Protein AF-A0A521CBW0-F1 (afdb_monomer_lite)

Structure (mmCIF, N/CA/C/O backbone):
data_AF-A0A521CBW0-F1
#
_entry.id   AF-A0A521CBW0-F1
#
loop_
_atom_site.group_PDB
_atom_site.id
_atom_site.type_symbol
_atom_site.label_atom_id
_atom_site.label_alt_id
_atom_site.label_comp_id
_atom_site.label_asym_id
_atom_site.label_entity_id
_atom_site.label_seq_id
_atom_site.pdbx_PDB_ins_code
_atom_site.Cartn_x
_atom_site.Cartn_y
_atom_site.Cartn_z
_atom_site.occupancy
_atom_site.B_iso_or_equiv
_atom_site.auth_seq_id
_atom_site.auth_comp_id
_atom_site.auth_asym_id
_atom_site.auth_atom_id
_atom_site.pdbx_PDB_model_num
ATOM 1 N N . MET A 1 1 ? 4.852 -18.136 -28.864 1.00 47.12 1 MET A N 1
ATOM 2 C CA . MET A 1 1 ? 5.619 -16.876 -28.947 1.00 47.12 1 MET A CA 1
ATOM 3 C C . MET A 1 1 ? 5.146 -16.005 -27.803 1.00 47.12 1 MET A C 1
ATOM 5 O O . MET A 1 1 ? 3.948 -15.796 -27.708 1.00 47.12 1 MET A O 1
ATOM 9 N N . ILE A 1 2 ? 6.041 -15.620 -26.893 1.00 53.53 2 ILE A N 1
ATOM 10 C CA . ILE A 1 2 ? 5.697 -14.747 -25.764 1.00 53.53 2 ILE A CA 1
ATOM 11 C C . ILE A 1 2 ? 5.476 -13.354 -26.351 1.00 53.53 2 ILE A C 1
ATOM 13 O O . ILE A 1 2 ? 6.396 -12.798 -26.958 1.00 53.53 2 ILE A O 1
ATOM 17 N N . ASP A 1 3 ? 4.250 -12.843 -26.247 1.00 65.38 3 ASP A N 1
ATOM 18 C CA . ASP A 1 3 ? 3.989 -11.449 -26.569 1.00 65.38 3 ASP A CA 1
ATOM 19 C C . ASP A 1 3 ? 4.819 -10.571 -25.622 1.00 65.38 3 ASP A C 1
ATOM 21 O O . ASP A 1 3 ? 5.027 -10.876 -24.448 1.00 65.38 3 ASP A O 1
ATOM 25 N N . LYS A 1 4 ? 5.416 -9.509 -26.153 1.00 71.69 4 LYS A N 1
ATOM 26 C CA . LYS A 1 4 ? 6.104 -8.532 -25.313 1.00 71.69 4 LYS A CA 1
ATOM 27 C C . LYS A 1 4 ? 5.044 -7.561 -24.814 1.00 71.69 4 LYS A C 1
ATOM 29 O O . LYS A 1 4 ? 4.791 -6.550 -25.461 1.00 71.69 4 LYS A O 1
ATOM 34 N N . THR A 1 5 ? 4.407 -7.885 -23.694 1.00 81.69 5 THR A N 1
ATOM 35 C CA . THR A 1 5 ? 3.481 -6.963 -23.031 1.00 81.69 5 THR A CA 1
ATOM 36 C C . THR A 1 5 ? 4.270 -5.925 -22.228 1.00 81.69 5 THR A C 1
ATOM 38 O O . THR A 1 5 ? 4.956 -6.255 -21.261 1.00 81.69 5 THR A O 1
ATOM 41 N N . THR A 1 6 ? 4.170 -4.653 -22.625 1.00 82.38 6 THR A N 1
ATOM 42 C CA . THR A 1 6 ? 4.726 -3.516 -21.875 1.00 82.38 6 THR A CA 1
ATOM 43 C C . THR A 1 6 ? 3.649 -2.941 -20.965 1.00 82.38 6 THR A C 1
ATOM 45 O O . THR A 1 6 ? 2.659 -2.389 -21.442 1.00 82.38 6 THR A O 1
ATOM 48 N N . VAL A 1 7 ? 3.846 -3.039 -19.651 1.00 80.50 7 VAL A N 1
ATOM 49 C CA . VAL A 1 7 ? 2.949 -2.429 -18.661 1.00 80.50 7 VAL A CA 1
ATOM 50 C C . VAL A 1 7 ? 3.451 -1.026 -18.336 1.00 80.50 7 VAL A C 1
ATOM 52 O O . VAL A 1 7 ? 4.519 -0.863 -17.748 1.00 80.50 7 VAL A O 1
ATOM 55 N N . ILE A 1 8 ? 2.678 -0.007 -18.712 1.00 82.12 8 ILE A N 1
ATOM 56 C CA . ILE A 1 8 ? 2.960 1.394 -18.378 1.00 82.12 8 ILE A CA 1
ATOM 57 C C . ILE A 1 8 ? 2.122 1.773 -17.156 1.00 82.12 8 ILE A C 1
ATOM 59 O O . ILE A 1 8 ? 0.893 1.752 -17.198 1.00 82.12 8 ILE A O 1
ATOM 63 N N . ILE A 1 9 ? 2.786 2.118 -16.051 1.00 78.56 9 ILE A N 1
ATOM 64 C CA . ILE A 1 9 ? 2.121 2.467 -14.792 1.00 78.56 9 ILE A CA 1
ATOM 65 C C . ILE A 1 9 ? 2.033 3.992 -14.670 1.00 78.56 9 ILE A C 1
ATOM 67 O O . ILE A 1 9 ? 3.019 4.672 -14.394 1.00 78.56 9 ILE A O 1
ATOM 71 N N . HIS A 1 10 ? 0.822 4.533 -14.806 1.00 82.44 10 HIS A N 1
ATOM 72 C CA . HIS A 1 10 ? 0.545 5.969 -14.656 1.00 82.44 10 HIS A CA 1
ATOM 73 C C . HIS A 1 10 ? 0.309 6.413 -13.196 1.00 82.44 10 HIS A C 1
ATOM 75 O O . HIS A 1 10 ? -0.136 7.530 -12.942 1.00 82.44 10 HIS A O 1
ATOM 81 N N . SER A 1 11 ? 0.599 5.555 -12.213 1.00 80.62 11 SER A N 1
ATOM 82 C CA . SER A 1 11 ? 0.405 5.876 -10.796 1.00 80.62 11 SER A CA 1
ATOM 83 C C . SER A 1 11 ? 1.503 6.802 -10.280 1.00 80.62 11 SER A C 1
ATOM 85 O O . SER A 1 11 ? 2.683 6.448 -10.275 1.00 80.62 11 SER A O 1
ATOM 87 N N . GLN A 1 12 ? 1.110 7.971 -9.767 1.00 80.94 12 GLN A N 1
ATOM 88 C CA . GLN A 1 12 ? 2.044 8.889 -9.112 1.00 80.94 12 GLN A CA 1
ATOM 89 C C . GLN A 1 12 ? 2.740 8.220 -7.924 1.00 80.94 12 GLN A C 1
ATOM 91 O O . GLN A 1 12 ? 3.937 8.405 -7.754 1.00 80.94 12 GLN A O 1
ATOM 96 N N . LEU A 1 13 ? 2.030 7.381 -7.161 1.00 79.88 13 LEU A N 1
ATOM 97 C CA . LEU A 1 13 ? 2.589 6.641 -6.026 1.00 79.88 13 LEU A CA 1
ATOM 98 C C . LEU A 1 13 ? 3.681 5.646 -6.453 1.00 79.88 13 LEU A C 1
ATOM 100 O O . LEU A 1 13 ? 4.698 5.502 -5.769 1.00 79.88 13 LEU A O 1
ATOM 1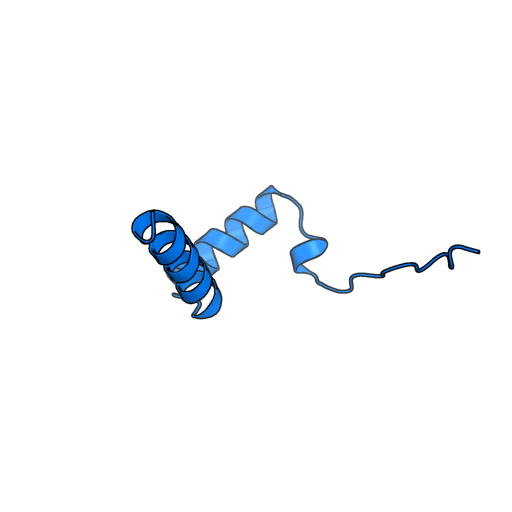04 N N . ALA A 1 14 ? 3.489 4.979 -7.595 1.00 79.00 14 ALA A N 1
ATOM 105 C CA . ALA A 1 14 ? 4.483 4.061 -8.150 1.00 79.00 14 ALA A CA 1
ATOM 106 C C . ALA A 1 14 ? 5.754 4.802 -8.594 1.00 79.00 14 ALA A C 1
ATOM 108 O O . ALA A 1 14 ? 6.855 4.295 -8.395 1.00 79.00 14 ALA A O 1
ATOM 109 N N . ASN A 1 15 ? 5.595 6.029 -9.098 1.00 83.81 15 ASN A N 1
ATOM 110 C CA . ASN A 1 15 ? 6.686 6.886 -9.562 1.00 83.81 15 ASN A CA 1
ATOM 111 C C . ASN A 1 15 ? 7.293 7.781 -8.458 1.00 83.81 15 ASN A C 1
ATOM 113 O O . ASN A 1 15 ? 8.210 8.552 -8.732 1.00 83.81 15 ASN A O 1
ATOM 117 N N . MET A 1 16 ? 6.807 7.708 -7.211 1.00 87.12 16 MET A N 1
ATOM 118 C CA . MET A 1 16 ? 7.418 8.411 -6.074 1.00 87.12 16 MET A CA 1
ATOM 119 C C . MET A 1 16 ? 8.745 7.766 -5.667 1.00 87.12 16 MET A C 1
ATOM 121 O O . MET A 1 16 ? 8.878 6.539 -5.690 1.00 87.12 16 MET A O 1
ATOM 125 N N . THR A 1 17 ? 9.687 8.597 -5.204 1.00 90.56 17 THR A N 1
ATOM 126 C CA . THR A 1 17 ? 10.896 8.122 -4.518 1.00 90.56 17 THR A CA 1
ATOM 127 C C . THR A 1 17 ? 10.530 7.391 -3.228 1.00 90.56 17 THR A C 1
ATOM 129 O O . THR A 1 17 ? 9.423 7.543 -2.696 1.00 90.56 17 THR A O 1
ATOM 132 N N . LEU A 1 18 ? 11.460 6.586 -2.715 1.00 89.38 18 LEU A N 1
ATOM 133 C CA . LEU A 1 18 ? 11.238 5.777 -1.520 1.00 89.38 18 LEU A CA 1
ATOM 134 C C . LEU A 1 18 ? 10.868 6.642 -0.305 1.00 89.38 18 LEU A C 1
ATOM 136 O O . LEU A 1 18 ? 9.941 6.311 0.434 1.00 89.38 18 LEU A O 1
ATOM 140 N N . GLU A 1 19 ? 11.548 7.773 -0.139 1.00 91.69 19 GLU A N 1
ATOM 141 C CA . GLU A 1 19 ? 11.341 8.726 0.951 1.00 91.69 19 GLU A CA 1
ATOM 142 C C . GLU A 1 19 ? 9.936 9.324 0.875 1.00 91.69 19 GLU A C 1
ATOM 144 O O . GLU A 1 19 ? 9.159 9.243 1.827 1.00 91.69 19 GLU A O 1
ATOM 149 N N . LYS A 1 20 ? 9.561 9.832 -0.303 1.00 89.88 20 LYS A N 1
ATOM 150 C CA . LYS A 1 20 ? 8.261 10.472 -0.519 1.00 89.88 20 LYS A CA 1
ATOM 151 C C . LYS A 1 20 ? 7.105 9.484 -0.367 1.00 89.88 20 LYS A C 1
ATOM 153 O O . LYS A 1 20 ? 6.047 9.836 0.152 1.00 89.88 20 LYS A O 1
ATOM 158 N N . ARG A 1 21 ? 7.314 8.229 -0.776 1.00 89.81 21 ARG A N 1
ATOM 159 C CA . ARG A 1 21 ? 6.350 7.142 -0.577 1.00 89.81 21 ARG A CA 1
ATOM 160 C C . ARG A 1 21 ? 6.152 6.831 0.906 1.00 89.81 21 ARG A C 1
ATOM 162 O O . ARG A 1 21 ? 5.016 6.622 1.324 1.00 89.81 21 ARG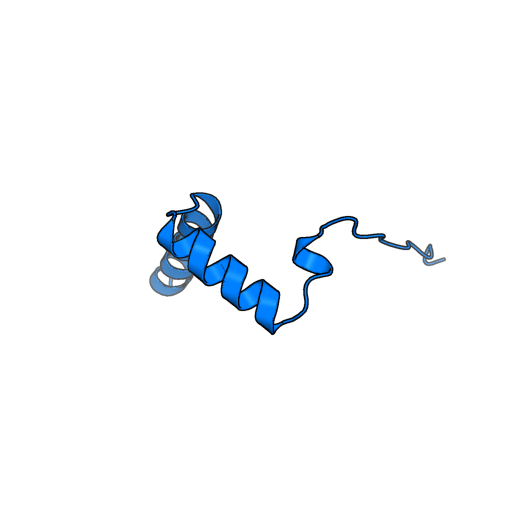 A O 1
ATOM 169 N N . ARG A 1 22 ? 7.227 6.831 1.700 1.00 88.38 22 ARG A N 1
ATOM 170 C CA . ARG A 1 22 ? 7.153 6.630 3.154 1.00 88.38 22 ARG A CA 1
ATOM 171 C C . ARG A 1 22 ? 6.386 7.762 3.834 1.00 88.38 22 ARG A C 1
ATOM 173 O O . ARG A 1 22 ? 5.488 7.492 4.620 1.00 88.38 22 ARG A O 1
ATOM 180 N N . GLU A 1 23 ? 6.679 9.011 3.486 1.00 92.62 23 GLU A N 1
ATOM 181 C CA . GLU A 1 23 ? 5.946 10.172 4.011 1.00 92.62 23 GLU A CA 1
ATOM 182 C C . GLU A 1 23 ? 4.463 10.158 3.628 1.00 92.62 23 GLU A C 1
ATOM 184 O O . GLU A 1 23 ? 3.602 10.528 4.423 1.00 92.62 23 GLU A O 1
ATOM 189 N N . TRP A 1 24 ? 4.147 9.766 2.391 1.00 90.50 24 TRP A N 1
ATOM 190 C CA . TRP A 1 24 ? 2.763 9.577 1.963 1.00 90.50 24 TRP A CA 1
ATOM 191 C C . TRP A 1 24 ? 2.072 8.501 2.804 1.00 90.50 24 TRP A C 1
ATOM 193 O O . TRP A 1 24 ? 0.977 8.732 3.302 1.00 90.50 24 TRP A O 1
ATOM 203 N N . PHE A 1 25 ? 2.737 7.365 3.027 1.00 89.50 25 PHE A N 1
ATOM 204 C CA . PHE A 1 25 ? 2.180 6.268 3.812 1.00 89.50 25 PHE A CA 1
ATOM 205 C C . PHE A 1 25 ? 1.880 6.672 5.260 1.00 89.50 25 PHE A C 1
ATOM 207 O O . PHE A 1 25 ? 0.787 6.386 5.745 1.00 89.50 25 PHE A O 1
ATOM 214 N N . GLU A 1 26 ? 2.805 7.355 5.942 1.00 90.94 26 GLU A N 1
ATOM 215 C CA . GLU A 1 26 ? 2.566 7.801 7.322 1.00 90.94 26 GLU A CA 1
ATOM 216 C C . GLU A 1 26 ? 1.414 8.813 7.396 1.00 90.94 26 GLU A C 1
ATOM 218 O O . GLU A 1 26 ? 0.523 8.653 8.229 1.00 90.94 26 GLU A O 1
ATOM 223 N N . ARG A 1 27 ? 1.345 9.777 6.465 1.00 92.50 27 ARG A N 1
ATOM 224 C CA . ARG A 1 27 ? 0.217 10.725 6.395 1.00 92.50 27 ARG A CA 1
ATOM 225 C C . ARG A 1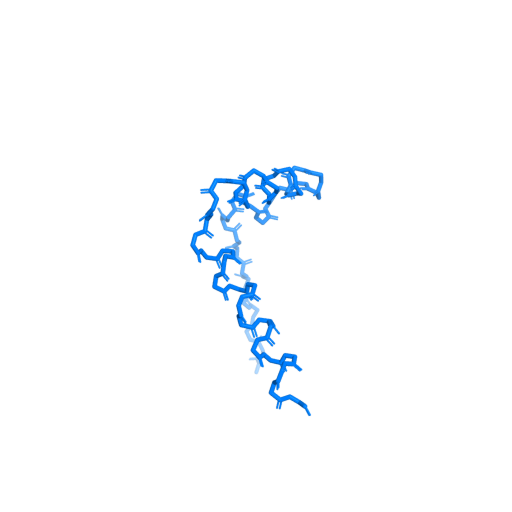 27 ? -1.124 10.024 6.186 1.00 92.50 27 ARG A C 1
ATOM 227 O O . ARG A 1 27 ? -2.081 10.290 6.904 1.00 92.50 27 ARG A O 1
ATOM 234 N N . GLU A 1 28 ? -1.207 9.104 5.230 1.00 91.00 28 GLU A N 1
ATOM 235 C CA . GLU A 1 28 ? -2.445 8.366 4.945 1.00 91.00 28 GLU A CA 1
ATOM 236 C C . GLU A 1 28 ? -2.872 7.466 6.108 1.00 91.00 28 GLU A C 1
ATOM 238 O O . GLU A 1 28 ? -4.063 7.273 6.364 1.00 91.00 28 GLU A O 1
ATOM 243 N N . LYS A 1 29 ? -1.900 6.915 6.835 1.00 86.94 29 LYS A N 1
ATOM 244 C CA . LYS A 1 29 ? -2.143 6.129 8.041 1.00 86.94 29 LYS A CA 1
ATOM 245 C C . LYS A 1 29 ? -2.718 6.997 9.163 1.00 86.94 29 LYS A C 1
ATOM 247 O O . LYS A 1 29 ? -3.697 6.577 9.779 1.00 86.94 29 LYS A O 1
ATOM 252 N N . GLU A 1 30 ? -2.177 8.196 9.387 1.00 91.00 30 GLU A N 1
ATOM 253 C CA . GLU A 1 30 ? -2.703 9.178 10.352 1.00 91.00 30 GLU A CA 1
ATOM 254 C C . GLU A 1 30 ? -4.105 9.666 9.975 1.00 91.00 30 GLU A C 1
ATOM 256 O O . GLU A 1 30 ? -4.995 9.731 10.822 1.00 91.00 30 GLU A O 1
ATOM 261 N N . MET A 1 31 ? -4.342 9.917 8.686 1.00 91.25 31 MET A N 1
ATOM 262 C CA . MET A 1 31 ? -5.663 10.270 8.156 1.00 91.25 31 MET A CA 1
ATOM 263 C C . MET A 1 31 ? -6.653 9.096 8.180 1.00 91.25 31 MET A C 1
ATOM 265 O O . MET A 1 31 ? -7.848 9.266 7.938 1.00 91.25 31 MET A O 1
ATOM 269 N N . GLY A 1 32 ? -6.178 7.890 8.498 1.00 88.88 32 GLY A N 1
ATOM 270 C CA . GLY A 1 32 ? -7.012 6.717 8.683 1.00 88.88 32 GLY A CA 1
ATOM 271 C C . GLY A 1 32 ? -7.548 6.130 7.381 1.00 88.88 32 GLY A C 1
ATOM 272 O O . GLY A 1 32 ? -8.681 5.635 7.388 1.00 88.88 32 GLY A O 1
ATOM 273 N N . ASN A 1 33 ? -6.747 6.148 6.312 1.00 91.31 33 ASN A N 1
ATOM 274 C CA . ASN A 1 33 ? -7.106 5.619 5.000 1.00 91.31 33 ASN A CA 1
ATOM 275 C C . ASN A 1 33 ? -7.710 4.195 5.110 1.00 91.31 33 ASN A C 1
ATOM 277 O O . ASN A 1 33 ? -7.069 3.280 5.649 1.00 91.31 33 ASN A O 1
ATOM 281 N N . PRO A 1 34 ? -8.941 3.975 4.604 1.00 91.06 34 PRO A N 1
ATOM 282 C CA . PRO A 1 34 ? -9.653 2.708 4.750 1.00 91.06 34 PRO A CA 1
ATOM 283 C C . PRO A 1 34 ? -8.969 1.542 4.026 1.00 91.06 34 PRO A C 1
ATOM 285 O O . PRO A 1 34 ? -9.104 0.402 4.465 1.00 91.06 34 PRO A O 1
ATOM 288 N N . ILE A 1 35 ? -8.215 1.803 2.955 1.00 89.44 35 ILE A N 1
ATOM 289 C CA . ILE A 1 35 ? -7.467 0.777 2.220 1.00 89.44 35 ILE A CA 1
ATOM 290 C C . ILE A 1 35 ? -6.282 0.288 3.052 1.00 89.44 35 ILE A C 1
ATOM 292 O O . ILE A 1 35 ? -6.102 -0.916 3.218 1.00 89.44 35 ILE A O 1
ATOM 296 N N . LEU A 1 36 ? -5.513 1.201 3.654 1.00 89.31 36 LEU A N 1
ATOM 297 C CA . LEU A 1 36 ? -4.389 0.824 4.521 1.00 89.31 36 LEU A CA 1
ATOM 298 C C . LEU A 1 36 ? -4.858 0.036 5.749 1.00 89.31 36 LEU A C 1
ATOM 300 O O . LEU A 1 36 ? -4.207 -0.929 6.159 1.00 89.31 36 LEU A O 1
ATOM 304 N N . LYS A 1 37 ? -6.016 0.406 6.307 1.00 88.38 37 LYS A N 1
ATOM 305 C CA . LYS A 1 37 ? -6.664 -0.337 7.397 1.00 88.38 37 LYS A CA 1
ATOM 306 C C . LYS A 1 37 ? -7.049 -1.754 6.974 1.00 88.38 37 LYS A C 1
ATOM 308 O O . LYS A 1 37 ? -6.732 -2.690 7.702 1.00 88.38 37 LYS A O 1
ATOM 313 N N . GLN A 1 38 ? -7.672 -1.915 5.806 1.00 91.94 38 GLN A N 1
ATOM 314 C CA . GLN A 1 38 ? -8.048 -3.228 5.269 1.00 91.94 38 GLN A CA 1
ATOM 315 C C . GLN A 1 38 ? -6.829 -4.116 5.014 1.00 91.94 38 GLN A C 1
ATOM 317 O O . GLN A 1 38 ? -6.826 -5.269 5.431 1.00 91.94 38 GLN A O 1
ATOM 322 N N . ILE A 1 39 ? -5.763 -3.572 4.416 1.00 89.69 39 ILE A N 1
ATOM 323 C CA . ILE A 1 39 ? -4.507 -4.309 4.206 1.00 89.69 39 ILE A CA 1
ATOM 324 C C . ILE A 1 39 ? -3.917 -4.748 5.550 1.00 89.69 39 ILE A C 1
ATOM 326 O O . ILE A 1 39 ? -3.548 -5.908 5.721 1.00 89.69 39 ILE A O 1
ATOM 330 N N . SER A 1 40 ? -3.870 -3.841 6.529 1.00 87.44 40 SER A N 1
ATOM 331 C CA . SER A 1 40 ? -3.372 -4.155 7.873 1.00 87.44 40 SER A CA 1
ATOM 332 C C . SER A 1 40 ? -4.198 -5.246 8.553 1.00 87.44 40 SER A C 1
ATOM 334 O O . SER A 1 40 ? -3.642 -6.082 9.262 1.00 87.44 40 SER A O 1
ATOM 336 N N . GLN A 1 41 ? -5.517 -5.240 8.348 1.00 89.50 41 GLN A N 1
ATOM 337 C CA . GLN A 1 41 ? -6.403 -6.265 8.884 1.00 89.50 41 GLN A CA 1
ATOM 338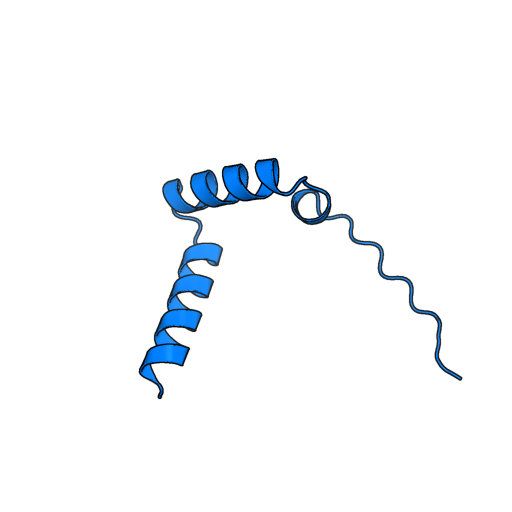 C C . GLN A 1 41 ? -6.172 -7.613 8.205 1.00 89.50 41 GLN A C 1
ATOM 340 O O . GLN A 1 41 ? -5.956 -8.591 8.904 1.00 89.50 41 GLN A O 1
ATOM 345 N N . ALA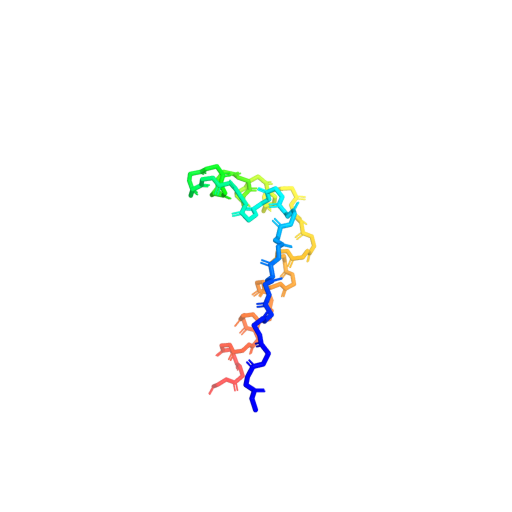 A 1 42 ? -6.092 -7.652 6.875 1.00 91.69 42 ALA A N 1
ATOM 346 C CA . ALA A 1 42 ? -5.819 -8.879 6.133 1.00 91.69 42 ALA A CA 1
ATOM 347 C C . ALA A 1 42 ? -4.479 -9.524 6.532 1.00 91.69 42 ALA A C 1
ATOM 349 O O . ALA A 1 42 ? -4.384 -10.746 6.641 1.00 91.69 42 ALA A O 1
ATOM 350 N N . ILE A 1 43 ? -3.444 -8.714 6.792 1.00 90.12 43 ILE A N 1
ATOM 351 C CA . ILE A 1 43 ? -2.155 -9.210 7.302 1.00 90.12 43 ILE A CA 1
ATOM 352 C C . ILE A 1 43 ? -2.327 -9.840 8.685 1.00 90.12 43 ILE A C 1
ATOM 354 O O . ILE A 1 43 ? -1.821 -10.939 8.908 1.00 90.12 43 ILE A O 1
ATOM 358 N N . ARG A 1 44 ? -3.041 -9.166 9.599 1.00 89.75 44 ARG A N 1
ATOM 359 C CA . ARG A 1 44 ? -3.337 -9.715 10.930 1.00 89.75 44 ARG A CA 1
ATOM 360 C C . ARG A 1 44 ? -4.101 -11.025 10.808 1.00 89.75 44 ARG A C 1
ATOM 362 O O . ARG A 1 44 ? -3.643 -12.024 11.341 1.00 89.75 44 ARG A O 1
ATOM 369 N N . ASP A 1 45 ? -5.185 -11.048 10.042 1.00 91.38 45 ASP A N 1
ATOM 370 C CA . ASP A 1 45 ? -6.015 -12.235 9.843 1.00 91.38 45 ASP A CA 1
ATOM 371 C C . ASP A 1 45 ? -5.181 -13.413 9.321 1.00 91.38 45 ASP A C 1
ATOM 373 O O . ASP A 1 45 ? -5.266 -14.509 9.864 1.00 91.38 45 ASP A O 1
ATOM 377 N N . CYS A 1 46 ? -4.290 -13.174 8.353 1.00 90.31 46 CYS A N 1
ATOM 378 C CA . CYS A 1 46 ? -3.369 -14.186 7.830 1.00 90.31 46 CYS A CA 1
ATOM 379 C C . CYS A 1 46 ? -2.377 -14.707 8.888 1.00 90.31 46 CYS A C 1
ATOM 381 O O . CYS A 1 46 ? -2.075 -15.898 8.920 1.00 90.31 46 CYS A O 1
ATOM 383 N N . GLN A 1 47 ? -1.881 -13.838 9.774 1.00 82.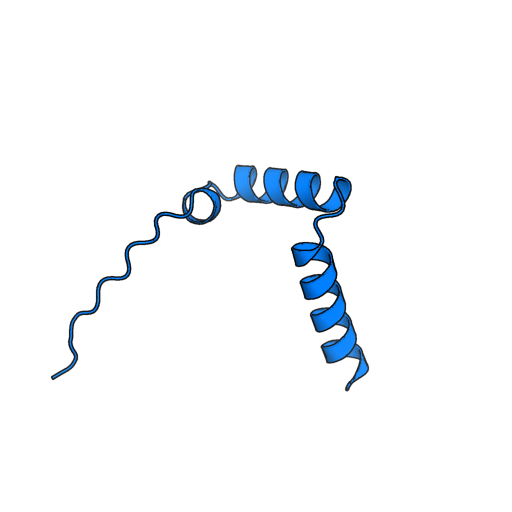69 47 GLN A N 1
ATOM 384 C CA . GLN A 1 47 ? -0.987 -14.232 10.869 1.00 82.69 47 GLN A CA 1
ATOM 385 C C . GLN A 1 47 ? -1.709 -15.012 11.976 1.00 82.69 47 GLN A C 1
ATOM 387 O O . GLN A 1 47 ? -1.120 -15.935 12.526 1.00 82.69 47 GLN A O 1
ATOM 392 N N . THR A 1 48 ? -2.958 -14.659 12.297 1.00 78.38 48 THR A N 1
ATOM 393 C CA . THR A 1 48 ? -3.775 -15.360 13.311 1.00 78.38 48 THR A CA 1
ATOM 394 C C . THR A 1 48 ? -4.470 -16.620 12.797 1.00 78.38 48 THR A C 1
ATOM 396 O O . THR A 1 48 ? -4.912 -17.429 13.604 1.00 78.38 48 THR A O 1
ATOM 399 N N . ALA A 1 49 ? -4.582 -16.808 11.479 1.00 68.62 49 ALA A N 1
ATOM 400 C CA . ALA A 1 49 ? -5.122 -18.025 10.866 1.00 68.62 49 ALA A CA 1
ATOM 401 C C . ALA A 1 49 ? -4.121 -19.202 10.846 1.00 68.62 49 ALA A C 1
ATOM 403 O O . ALA A 1 49 ? -4.411 -20.238 10.244 1.00 68.62 49 ALA A O 1
ATOM 404 N N . ARG A 1 50 ? -2.946 -19.035 11.461 1.00 52.62 50 ARG A N 1
ATOM 405 C CA . ARG A 1 50 ? -1.868 -20.023 11.545 1.00 52.62 50 ARG A CA 1
ATOM 406 C C . ARG A 1 50 ? -1.711 -20.525 12.973 1.00 52.62 50 ARG A C 1
ATOM 408 O O . ARG A 1 50 ? -1.378 -21.722 13.107 1.00 52.62 50 ARG A O 1
#

Organism: NCBI:txid910412

Radius of gyration: 15.94 Å; chains: 1; bounding box: 21×31×42 Å

Sequence (50 aa):
MIDKTTVIIHSQLANMTLEKRREWFEREKEMGNPILKQISQAIRDCQTAR

Secondary structure (DSSP, 8-state):
-----------TTTTS-HHHHHHHHHHHHHTT-HHHHHHHHHHHHHHHT-

pLDDT: mean 84.1, std 10.37, range [47.12, 92.62]

Foldseek 3Di:
DDDPDDDDDPDPLVVDDPVVNVVVVVVCVVVPPVVVVVVVVVVVCVVVVD